Protein AF-A7RRV0-F1 (afdb_monomer_lite)

pLDDT: mean 82.89, std 15.8, range [36.47, 97.31]

Radius of gyration: 19.94 Å; chains: 1; bounding box: 47×32×61 Å

Sequence (182 aa):
MYFHQPMIPLLLSGNAVLHAIIAHVMIKSLKKCGHCLLFAQVFEVSRVLVGGSRLWCSLVLFVSVFNLAMSTLLVFEEDQRGLIRPPRLVSRFKSCIAFLNLVSTIFSAFLVSFGFWAWCRSYVVNSCSRTKGMDWYHFRPKYSDCGDGYFWMTVMLTCVLCACFCQCCLRILPKVWPNIAR

Organism: Nematostella vectensis (NCBI:txid45351)

Secondary structure (DSSP, 8-state):
---STTHHHHHHHHHHHHHHHHHHHHHHHHHHHSSEEEEEEEETTTTEEEEEPHHHHHHHHHHHHHHHHHHHHHHHHHHGGGTS--SSSHHHHHHHHHHHHHHHHHHHHHHHHHHHHHHHHT-SSS-GGGGGGS-GGGTSSTT---TTHHHHHHHHHHHHHHHHHHHHHHHHHHHH-GGG--

Foldseek 3Di:
DPPPLPLLLVLLVLLLVLLVLLLVLLVVLCVQAVAALQLWAQDPVQLAIRGDHPVLSVLLNVLSVLLNVLSVVLSVVSVCVVPDDDDPPVVVVNVVSLVSSLVSLVVSLVSLVNSLVNSQVNDDPDGPVQLLPDPNCSHDPNGHDCSCVSVSSVSSNVSSVSSNVSSVCSVVVCVVPVPVVD

Structure (mmCIF, N/CA/C/O backbone):
data_AF-A7RRV0-F1
#
_entry.id   AF-A7RRV0-F1
#
loop_
_atom_site.group_PDB
_atom_site.id
_atom_site.type_symbol
_atom_site.label_atom_id
_atom_site.label_alt_id
_atom_site.label_comp_id
_atom_site.label_asym_id
_atom_site.label_entity_id
_atom_site.label_seq_id
_atom_site.pdbx_PDB_ins_code
_atom_site.Cartn_x
_atom_site.Cartn_y
_atom_site.Cartn_z
_atom_site.occupancy
_atom_site.B_iso_or_equiv
_atom_site.auth_seq_id
_atom_site.auth_comp_id
_atom_site.auth_asym_id
_atom_site.auth_atom_id
_atom_site.pdbx_PDB_model_num
ATOM 1 N N . MET A 1 1 ? -3.168 -12.367 36.719 1.00 36.47 1 MET A N 1
ATOM 2 C CA . MET A 1 1 ? -2.290 -11.878 35.631 1.00 36.47 1 MET A CA 1
ATOM 3 C C . MET A 1 1 ? -3.154 -11.160 34.599 1.00 36.47 1 MET A C 1
ATOM 5 O O . MET A 1 1 ? -3.980 -11.797 33.966 1.00 36.47 1 MET A O 1
ATOM 9 N N . TYR A 1 2 ? -3.005 -9.837 34.494 1.00 37.38 2 TYR A N 1
ATOM 10 C CA . TYR A 1 2 ? -3.833 -8.898 33.715 1.00 37.38 2 TYR A CA 1
ATOM 11 C C . TYR A 1 2 ? -3.318 -8.705 32.269 1.00 37.38 2 TYR A C 1
ATOM 13 O O . TYR A 1 2 ? -3.047 -7.590 31.838 1.00 37.38 2 TYR A O 1
ATOM 21 N N . PHE A 1 3 ? -3.128 -9.781 31.500 1.00 42.59 3 PHE A N 1
ATOM 22 C CA . PHE A 1 3 ? -2.480 -9.683 30.176 1.00 42.59 3 PHE A CA 1
ATOM 23 C C . PHE A 1 3 ? -3.412 -9.317 29.002 1.00 42.59 3 PHE A C 1
ATOM 25 O O . PHE A 1 3 ? -2.926 -9.066 27.902 1.00 42.59 3 PHE A O 1
ATOM 32 N N . HIS A 1 4 ? -4.735 -9.247 29.200 1.00 48.34 4 HIS A N 1
ATOM 33 C CA . HIS A 1 4 ? -5.691 -9.121 28.086 1.00 48.34 4 HIS A CA 1
ATOM 34 C C . HIS A 1 4 ? -6.209 -7.704 27.790 1.00 48.34 4 HIS A C 1
ATOM 36 O O . HIS A 1 4 ? -6.658 -7.459 26.671 1.00 48.34 4 HIS A O 1
ATOM 42 N N . GLN A 1 5 ? -6.096 -6.753 28.723 1.00 52.59 5 GLN A N 1
ATOM 43 C CA . GLN A 1 5 ? -6.534 -5.366 28.502 1.00 52.59 5 GLN A CA 1
ATOM 44 C C . GLN A 1 5 ? -5.653 -4.516 27.550 1.00 52.59 5 GLN A C 1
ATOM 46 O O . GLN A 1 5 ? -6.225 -3.661 26.876 1.00 52.59 5 GLN A O 1
ATOM 51 N N . PRO A 1 6 ? -4.327 -4.731 27.370 1.00 65.31 6 PRO A N 1
ATOM 52 C CA . PRO A 1 6 ? -3.543 -3.886 26.458 1.00 65.31 6 PRO A CA 1
ATOM 53 C C . PRO A 1 6 ? -3.601 -4.318 24.980 1.00 65.31 6 PRO A C 1
ATOM 55 O O . PRO A 1 6 ? -3.166 -3.573 24.106 1.00 65.31 6 PRO A O 1
ATOM 58 N N . MET A 1 7 ? -4.122 -5.508 24.658 1.00 75.75 7 MET A N 1
ATOM 59 C CA . MET A 1 7 ? -3.949 -6.088 23.317 1.00 75.75 7 MET A CA 1
ATOM 60 C C . MET A 1 7 ? -4.849 -5.449 22.246 1.00 75.75 7 MET A C 1
ATOM 62 O O . MET A 1 7 ? -4.405 -5.235 21.122 1.00 75.75 7 MET A O 1
ATOM 66 N N . ILE A 1 8 ? -6.098 -5.109 22.577 1.00 80.94 8 ILE A N 1
ATOM 67 C CA . ILE A 1 8 ? -7.027 -4.441 21.647 1.00 80.94 8 ILE A CA 1
ATOM 68 C C . ILE A 1 8 ? -6.520 -3.045 21.237 1.00 80.94 8 ILE A C 1
ATOM 70 O O . ILE A 1 8 ? -6.388 -2.808 20.032 1.00 80.94 8 ILE A O 1
ATOM 74 N N . PRO A 1 9 ? -6.186 -2.130 22.172 1.00 82.69 9 PRO A N 1
ATOM 75 C CA . PRO A 1 9 ? -5.662 -0.817 21.800 1.00 82.69 9 PRO A CA 1
ATOM 76 C C . PRO A 1 9 ? -4.305 -0.914 21.090 1.00 82.69 9 PRO A C 1
ATOM 78 O O . PRO A 1 9 ? -4.046 -0.132 20.175 1.00 82.69 9 PRO A O 1
ATOM 81 N N . LEU A 1 10 ? -3.466 -1.904 21.420 1.00 87.31 10 LEU A N 1
ATOM 82 C CA . LEU A 1 10 ? -2.210 -2.159 20.706 1.00 87.31 10 LEU A CA 1
ATOM 83 C C . LEU A 1 10 ? -2.446 -2.570 19.243 1.00 87.31 10 LEU A C 1
ATOM 85 O O . LEU A 1 10 ? -1.797 -2.046 18.343 1.00 87.31 10 LEU A O 1
ATOM 89 N N . LEU A 1 11 ? -3.391 -3.475 18.979 1.00 88.50 11 LEU A N 1
ATOM 90 C CA . LEU A 1 11 ? -3.721 -3.895 17.613 1.00 88.50 11 LEU A CA 1
ATOM 91 C C . LEU A 1 11 ? -4.358 -2.762 16.796 1.00 88.50 11 LEU A C 1
ATOM 93 O O . LEU A 1 11 ? -4.049 -2.613 15.614 1.00 88.50 11 LEU A O 1
ATOM 97 N N . LEU A 1 12 ? -5.220 -1.946 17.410 1.00 88.31 12 LEU A N 1
ATOM 98 C CA . LEU A 1 12 ? -5.840 -0.793 16.748 1.00 88.31 12 LEU A CA 1
ATOM 99 C C . LEU A 1 12 ? -4.823 0.315 16.438 1.00 88.31 12 LEU A C 1
ATOM 101 O O . LEU A 1 12 ? -4.807 0.838 15.323 1.00 88.31 12 LEU A O 1
ATOM 105 N N . SER A 1 13 ? -3.949 0.644 17.391 1.00 89.69 13 SER A N 1
ATOM 106 C CA . SER A 1 13 ? -2.868 1.617 17.185 1.00 89.69 13 SER A CA 1
ATOM 107 C C . SER A 1 13 ? -1.833 1.111 16.179 1.00 89.69 13 SER A C 1
ATOM 109 O O . SER A 1 13 ? -1.444 1.856 15.281 1.00 89.69 13 SER A O 1
ATOM 111 N N . GLY A 1 14 ? -1.464 -0.171 16.238 1.00 91.94 14 GLY A N 1
ATOM 112 C CA . GLY A 1 14 ? -0.629 -0.819 15.228 1.00 91.94 14 GLY A CA 1
ATOM 113 C C . GLY A 1 14 ? -1.236 -0.714 13.828 1.00 91.94 14 GLY A C 1
ATOM 114 O O . GLY A 1 14 ? -0.557 -0.298 12.892 1.00 91.94 14 GLY A O 1
ATOM 115 N N . ASN A 1 15 ? -2.536 -0.989 13.684 1.00 92.81 15 ASN A N 1
ATOM 116 C CA . ASN A 1 15 ? -3.235 -0.845 12.407 1.00 92.81 15 ASN A CA 1
ATOM 117 C C . ASN A 1 15 ? -3.225 0.604 11.885 1.00 92.81 15 ASN A C 1
ATOM 119 O O . ASN A 1 15 ? -3.003 0.830 10.694 1.00 92.81 15 ASN A O 1
ATOM 123 N N . ALA A 1 16 ? -3.419 1.587 12.768 1.00 93.62 16 ALA A N 1
ATOM 124 C CA . ALA A 1 16 ? -3.319 3.003 12.422 1.00 93.62 16 ALA A CA 1
ATOM 125 C C . ALA A 1 16 ? -1.917 3.352 11.885 1.00 93.62 16 ALA A C 1
ATOM 127 O O . ALA A 1 16 ? -1.789 3.913 10.795 1.00 93.62 16 ALA A O 1
ATOM 128 N N . VAL A 1 17 ? -0.860 2.950 12.597 1.00 96.31 17 VAL A N 1
ATOM 129 C CA . VAL A 1 17 ? 0.533 3.192 12.185 1.00 96.31 17 VAL A CA 1
ATOM 130 C C . VAL A 1 17 ? 0.837 2.547 10.831 1.00 96.31 17 VAL A C 1
ATOM 132 O O . VAL A 1 17 ? 1.424 3.194 9.964 1.00 96.31 17 VAL A O 1
ATOM 135 N N . LEU A 1 18 ? 0.396 1.308 10.601 1.00 96.94 18 LEU A N 1
ATOM 136 C CA . LEU A 1 18 ? 0.598 0.616 9.324 1.00 96.94 18 LEU A CA 1
ATOM 137 C C . LEU A 1 18 ? -0.047 1.372 8.155 1.00 96.94 18 LEU A C 1
ATOM 139 O O . LEU A 1 18 ? 0.597 1.572 7.125 1.00 96.94 18 LEU A O 1
ATOM 143 N N . HIS A 1 19 ? -1.277 1.864 8.318 1.00 96.12 19 HIS A N 1
ATOM 144 C CA . HIS A 1 19 ? -1.936 2.668 7.286 1.00 96.12 19 HIS A CA 1
ATOM 145 C C . HIS A 1 19 ? -1.283 4.040 7.069 1.00 96.12 19 HIS A C 1
ATOM 147 O O . HIS A 1 19 ? -1.224 4.509 5.929 1.00 96.12 19 HIS A O 1
ATOM 153 N N . ALA A 1 20 ? -0.725 4.655 8.115 1.00 96.88 20 ALA A N 1
ATOM 154 C CA . ALA A 1 20 ? 0.065 5.877 7.980 1.00 96.88 20 ALA A CA 1
ATOM 155 C C . ALA A 1 20 ? 1.353 5.641 7.167 1.00 96.88 20 ALA A C 1
ATOM 157 O O . ALA A 1 20 ? 1.687 6.446 6.293 1.00 96.88 20 ALA A O 1
ATOM 158 N N . ILE A 1 21 ? 2.040 4.513 7.390 1.00 96.94 21 ILE A N 1
ATOM 159 C CA . ILE A 1 21 ? 3.221 4.118 6.606 1.00 96.94 21 ILE A CA 1
ATOM 160 C C . ILE A 1 21 ? 2.839 3.900 5.139 1.00 96.94 21 ILE A C 1
ATOM 162 O O . ILE A 1 21 ? 3.504 4.448 4.259 1.00 96.94 21 ILE A O 1
ATOM 166 N N . ILE A 1 22 ? 1.753 3.167 4.859 1.00 96.19 22 ILE A N 1
ATOM 167 C CA . ILE A 1 22 ? 1.268 2.948 3.483 1.00 96.19 22 ILE A CA 1
ATOM 168 C C . ILE A 1 22 ? 1.018 4.290 2.789 1.00 96.19 22 ILE A C 1
ATOM 170 O O . ILE A 1 22 ? 1.526 4.515 1.691 1.00 96.19 22 ILE A O 1
ATOM 174 N N . ALA A 1 23 ? 0.292 5.205 3.439 1.00 95.88 23 ALA A N 1
ATOM 175 C CA . ALA A 1 23 ? 0.013 6.531 2.896 1.00 95.88 23 ALA A CA 1
ATOM 176 C C . ALA A 1 23 ? 1.303 7.319 2.604 1.00 95.88 23 ALA A C 1
ATOM 178 O O . ALA A 1 23 ? 1.452 7.889 1.519 1.00 95.88 23 ALA A O 1
ATOM 179 N N . HIS A 1 24 ? 2.264 7.307 3.533 1.00 95.56 24 HIS A N 1
ATOM 180 C CA . HIS A 1 24 ? 3.550 7.981 3.364 1.00 95.56 24 HIS A CA 1
ATOM 181 C C . HIS A 1 24 ? 4.342 7.429 2.172 1.00 95.56 24 HIS A C 1
ATOM 183 O O . HIS A 1 24 ? 4.819 8.201 1.333 1.00 95.56 24 HIS A O 1
ATOM 189 N N . VAL A 1 25 ? 4.461 6.103 2.064 1.00 94.06 25 VAL A N 1
ATOM 190 C CA . VAL A 1 25 ? 5.178 5.459 0.956 1.00 94.06 25 VAL A CA 1
ATOM 191 C C . VAL A 1 25 ? 4.493 5.761 -0.375 1.00 94.06 25 VAL A C 1
ATOM 193 O O . VAL A 1 25 ? 5.186 6.090 -1.336 1.00 94.06 25 VAL A O 1
ATOM 196 N N . MET A 1 26 ? 3.159 5.769 -0.424 1.00 92.25 26 MET A N 1
ATOM 197 C CA . MET A 1 26 ? 2.407 6.066 -1.647 1.00 92.25 26 MET A CA 1
ATOM 198 C C . MET A 1 26 ? 2.632 7.504 -2.139 1.00 92.25 26 MET A C 1
ATOM 200 O O . MET A 1 26 ? 2.864 7.743 -3.329 1.00 92.25 26 MET A O 1
ATOM 204 N N . ILE A 1 27 ? 2.640 8.475 -1.219 1.00 93.12 27 ILE A N 1
ATOM 205 C CA . ILE A 1 27 ? 2.970 9.874 -1.529 1.00 93.12 27 ILE A CA 1
ATOM 206 C C . ILE A 1 27 ? 4.416 9.977 -2.024 1.00 93.12 27 ILE A C 1
ATOM 208 O O . ILE A 1 27 ? 4.681 10.649 -3.024 1.00 93.12 27 ILE A O 1
ATOM 212 N N . LYS A 1 28 ? 5.356 9.299 -1.356 1.00 91.25 28 LYS A N 1
ATOM 213 C CA . LYS A 1 28 ? 6.773 9.296 -1.740 1.00 91.25 28 LYS A CA 1
ATOM 214 C C . LYS A 1 28 ? 6.977 8.693 -3.129 1.00 91.25 28 LYS A C 1
ATOM 216 O O . LYS A 1 28 ? 7.690 9.292 -3.935 1.00 91.25 28 LYS A O 1
ATOM 221 N N . SER A 1 29 ? 6.314 7.577 -3.437 1.00 88.88 29 SER A N 1
ATOM 222 C CA . SER A 1 29 ? 6.384 6.954 -4.759 1.00 88.88 29 SER A CA 1
ATOM 223 C C . SER A 1 29 ? 5.806 7.860 -5.838 1.00 88.88 29 SER A C 1
ATOM 225 O O . SER A 1 29 ? 6.441 8.039 -6.870 1.00 88.88 29 SER A O 1
ATOM 227 N N . LEU A 1 30 ? 4.662 8.509 -5.588 1.00 89.44 30 LEU A N 1
ATOM 228 C CA . LEU A 1 30 ? 4.061 9.440 -6.549 1.00 89.44 30 LEU A CA 1
ATOM 229 C C . LEU A 1 30 ? 4.961 10.651 -6.816 1.00 89.44 30 LEU A C 1
ATOM 231 O O . LEU A 1 30 ? 5.085 11.069 -7.966 1.00 89.44 30 LEU A O 1
ATOM 235 N N . LYS A 1 31 ? 5.612 11.195 -5.779 1.00 88.88 31 LYS A N 1
ATOM 236 C CA . LYS A 1 31 ? 6.534 12.332 -5.913 1.00 88.88 31 LYS A CA 1
ATOM 237 C C . LYS A 1 31 ? 7.805 11.969 -6.680 1.00 88.88 31 LYS A C 1
ATOM 239 O O . LYS A 1 31 ? 8.197 12.722 -7.561 1.00 88.88 31 LYS A O 1
ATOM 244 N N . LYS A 1 32 ? 8.442 10.836 -6.360 1.00 87.31 32 LYS A N 1
ATOM 245 C CA . LYS A 1 32 ? 9.707 10.429 -6.996 1.00 87.31 32 LYS A CA 1
ATOM 246 C C . LYS A 1 32 ? 9.519 9.866 -8.405 1.00 87.31 32 LYS A C 1
ATOM 248 O O . LYS A 1 32 ? 10.269 10.221 -9.307 1.00 87.31 32 LYS A O 1
ATOM 253 N N . CYS A 1 33 ? 8.507 9.023 -8.603 1.00 84.00 33 CYS A N 1
ATOM 254 C CA . CYS A 1 33 ? 8.250 8.390 -9.893 1.00 84.00 33 CYS A CA 1
ATOM 255 C C . CYS A 1 33 ? 7.367 9.216 -10.829 1.00 84.00 33 CYS A C 1
ATOM 257 O O . CYS A 1 33 ? 7.243 8.852 -11.992 1.00 84.00 33 CYS A O 1
ATOM 259 N N . GLY A 1 34 ? 6.684 10.260 -10.344 1.00 84.75 34 GLY A N 1
ATOM 260 C CA . GLY A 1 34 ? 5.726 11.068 -11.120 1.00 84.75 34 GLY A CA 1
ATOM 261 C C . GLY A 1 34 ? 4.415 10.351 -11.489 1.00 84.75 34 GLY A C 1
ATOM 262 O O . GLY A 1 34 ? 3.459 10.976 -11.972 1.00 84.75 34 GLY A O 1
ATOM 263 N N . HIS A 1 35 ? 4.346 9.042 -11.241 1.00 87.00 35 HIS A N 1
ATOM 264 C CA . HIS A 1 35 ? 3.259 8.146 -11.616 1.00 87.00 35 HIS A CA 1
ATOM 265 C C . HIS A 1 35 ? 3.061 7.057 -10.559 1.00 87.00 35 HIS A C 1
ATOM 267 O O . HIS A 1 35 ? 3.915 6.841 -9.699 1.00 87.00 35 HIS A O 1
ATOM 273 N N . CYS A 1 36 ? 1.929 6.357 -10.637 1.00 91.12 36 CYS A N 1
ATOM 274 C CA . CYS A 1 36 ? 1.636 5.255 -9.734 1.00 91.12 36 CYS A CA 1
ATOM 275 C C . CYS A 1 36 ? 2.447 4.007 -10.116 1.00 91.12 36 CYS A C 1
ATOM 277 O O . CYS A 1 36 ? 2.547 3.668 -11.298 1.00 91.12 36 CYS A O 1
ATOM 279 N N . LEU A 1 37 ? 3.025 3.338 -9.114 1.00 90.75 37 LEU A N 1
ATOM 280 C CA . LEU A 1 37 ? 3.727 2.062 -9.295 1.00 90.75 37 LEU A CA 1
ATOM 281 C C . LEU A 1 37 ? 2.773 0.862 -9.293 1.00 90.75 37 LEU A C 1
ATOM 283 O O . LEU A 1 37 ? 3.060 -0.143 -9.938 1.00 90.75 37 LEU A O 1
ATOM 287 N N . LEU A 1 38 ? 1.617 0.968 -8.627 1.00 93.12 38 LEU A N 1
ATOM 288 C CA . LEU A 1 38 ? 0.577 -0.058 -8.711 1.00 93.12 38 LEU A CA 1
ATOM 289 C C . LEU A 1 38 ? 0.113 -0.188 -10.160 1.00 93.12 38 LEU A C 1
ATOM 291 O O . LEU A 1 38 ? -0.254 0.812 -10.776 1.00 93.12 38 LEU A O 1
ATOM 295 N N . PHE A 1 39 ? 0.123 -1.418 -10.680 1.00 93.81 39 PHE A N 1
ATOM 296 C CA . PHE A 1 39 ? -0.219 -1.723 -12.074 1.00 93.81 39 PHE A CA 1
ATOM 297 C C . PHE A 1 39 ? 0.688 -1.057 -13.116 1.00 93.81 39 PHE A C 1
ATOM 299 O O . PHE A 1 39 ? 0.314 -0.971 -14.285 1.00 93.81 39 PHE A O 1
ATOM 306 N N . ALA A 1 40 ? 1.870 -0.575 -12.722 1.00 91.56 40 ALA A N 1
ATOM 307 C CA . ALA A 1 40 ? 2.864 -0.140 -13.689 1.00 91.56 40 ALA A CA 1
ATOM 308 C C . ALA A 1 40 ? 3.424 -1.344 -14.458 1.00 91.56 40 ALA A C 1
ATOM 310 O O . ALA A 1 40 ? 3.497 -2.453 -13.931 1.00 91.56 40 ALA A O 1
ATOM 311 N N . GLN A 1 41 ? 3.855 -1.109 -15.691 1.00 91.12 41 GLN A N 1
ATOM 312 C CA . GLN A 1 41 ? 4.497 -2.099 -16.545 1.00 91.12 41 GLN A CA 1
ATOM 313 C C . GLN A 1 41 ? 5.880 -1.604 -16.953 1.00 91.12 41 GLN A C 1
ATOM 315 O O . GLN A 1 41 ? 6.032 -0.469 -17.415 1.00 91.12 41 GLN A O 1
ATOM 320 N N . VAL A 1 42 ? 6.885 -2.456 -16.768 1.00 88.88 42 VAL A N 1
ATOM 321 C CA . VAL A 1 42 ? 8.273 -2.192 -17.145 1.00 88.88 42 VAL A CA 1
ATOM 322 C C . VAL A 1 42 ? 8.588 -2.984 -18.406 1.00 88.88 42 VAL A C 1
ATOM 324 O O . VAL A 1 42 ? 8.701 -4.201 -18.370 1.00 88.88 42 VAL A O 1
ATOM 327 N N . PHE A 1 43 ? 8.757 -2.300 -19.528 1.00 87.56 43 PHE A N 1
ATOM 328 C CA . PHE A 1 43 ? 9.215 -2.915 -20.767 1.00 87.56 43 PHE A CA 1
ATOM 329 C C . PHE A 1 43 ? 10.735 -2.782 -20.845 1.00 87.56 43 PHE A C 1
ATOM 331 O O . PHE A 1 43 ? 11.265 -1.749 -21.254 1.00 87.56 43 PHE A O 1
ATOM 338 N N . GLU A 1 44 ? 11.445 -3.819 -20.403 1.00 82.56 44 GLU A N 1
ATOM 339 C CA . GLU A 1 44 ? 12.906 -3.786 -20.250 1.00 82.56 44 GLU A CA 1
ATOM 340 C C . GLU A 1 44 ? 13.654 -3.645 -21.576 1.00 82.56 44 GLU A C 1
ATOM 342 O O . GLU A 1 44 ? 14.618 -2.886 -21.654 1.00 82.56 44 GLU A O 1
ATOM 347 N N . VAL A 1 45 ? 13.176 -4.308 -22.631 1.00 84.38 45 VAL A N 1
ATOM 348 C CA . VAL A 1 45 ? 13.807 -4.269 -23.961 1.00 84.38 45 VAL A CA 1
ATOM 349 C C . VAL A 1 45 ? 13.696 -2.880 -24.586 1.00 84.38 45 VAL A C 1
ATOM 351 O O . VAL A 1 45 ? 14.683 -2.339 -25.076 1.00 84.38 45 VAL A O 1
ATOM 354 N N . SER A 1 46 ? 12.509 -2.274 -24.534 1.00 83.25 46 SER A N 1
ATOM 355 C CA . SER A 1 46 ? 12.280 -0.931 -25.071 1.00 83.25 46 SER A CA 1
ATOM 356 C C . SER A 1 46 ? 12.703 0.180 -24.109 1.00 83.25 46 SER A C 1
ATOM 358 O O . SER A 1 46 ? 12.628 1.346 -24.481 1.00 83.25 46 SER A O 1
ATOM 360 N N . ARG A 1 47 ? 13.129 -0.166 -22.883 1.00 83.56 47 ARG A N 1
ATOM 361 C CA . ARG A 1 47 ? 13.438 0.766 -21.789 1.00 83.56 47 ARG A CA 1
ATOM 362 C C . ARG A 1 47 ? 12.304 1.762 -21.557 1.00 83.56 47 ARG A C 1
ATOM 364 O O . ARG A 1 47 ? 12.511 2.964 -21.545 1.00 83.56 47 ARG A O 1
ATOM 371 N N . VAL A 1 48 ? 11.078 1.271 -21.398 1.00 85.62 48 VAL A N 1
ATOM 372 C CA . VAL A 1 48 ? 9.911 2.131 -21.139 1.00 85.62 48 VAL A CA 1
ATOM 373 C C . VAL A 1 48 ? 9.201 1.669 -19.880 1.00 85.62 48 VAL A C 1
ATOM 375 O O . VAL A 1 48 ? 8.846 0.502 -19.748 1.00 85.62 48 VAL A O 1
ATOM 378 N N . LEU A 1 49 ? 8.951 2.595 -18.959 1.00 87.06 49 LEU A N 1
ATOM 379 C CA . LEU A 1 49 ? 8.098 2.378 -17.799 1.00 87.06 49 LEU A CA 1
ATOM 380 C C . LEU A 1 49 ? 6.740 3.051 -18.033 1.00 87.06 49 LEU A C 1
ATOM 382 O O . LEU A 1 49 ? 6.588 4.268 -17.896 1.00 87.06 49 LEU A O 1
ATOM 386 N N . VAL A 1 50 ? 5.725 2.242 -18.322 1.00 89.19 50 VAL A N 1
ATOM 387 C CA . VAL A 1 50 ? 4.335 2.697 -18.397 1.00 89.19 50 VAL A CA 1
ATOM 388 C C . VAL A 1 50 ? 3.756 2.640 -16.990 1.00 89.19 50 VAL A C 1
ATOM 390 O O . VAL A 1 50 ? 3.495 1.575 -16.442 1.00 89.19 50 VAL A O 1
ATOM 393 N N . GLY A 1 51 ? 3.614 3.796 -16.345 1.00 86.44 51 GLY A N 1
ATOM 394 C CA . GLY A 1 51 ? 3.068 3.850 -14.986 1.00 86.44 51 GLY A CA 1
ATOM 395 C C . GLY A 1 51 ? 1.591 3.531 -14.946 1.00 86.44 51 GLY A C 1
ATOM 396 O O . GLY A 1 51 ? 0.857 3.854 -15.877 1.00 86.44 51 GLY A O 1
ATOM 397 N N . GLY A 1 52 ? 1.160 2.983 -13.816 1.00 89.00 52 GLY A N 1
ATOM 398 C CA . GLY A 1 52 ? -0.253 2.818 -13.547 1.00 89.00 52 GLY A CA 1
ATOM 399 C C . GLY A 1 52 ? -0.964 4.163 -13.422 1.00 89.00 52 GLY A C 1
ATOM 400 O O . GLY A 1 52 ? -0.357 5.215 -13.172 1.00 89.00 52 GLY A O 1
ATOM 401 N N . SER A 1 53 ? -2.287 4.114 -13.565 1.00 92.56 53 SER A N 1
ATOM 402 C CA . SER A 1 53 ? -3.141 5.281 -13.363 1.00 92.56 53 SER A CA 1
ATOM 403 C C . SER A 1 53 ? -2.946 5.868 -11.964 1.00 92.56 53 SER A C 1
ATOM 405 O O . SER A 1 53 ? -2.912 5.144 -10.966 1.00 92.56 53 SER A O 1
ATOM 407 N N . ARG A 1 54 ? -2.883 7.203 -11.877 1.00 91.25 54 ARG A N 1
ATOM 408 C CA . ARG A 1 54 ? -2.865 7.923 -10.592 1.00 91.25 54 ARG A CA 1
ATOM 409 C C . ARG A 1 54 ? -4.085 7.581 -9.735 1.00 91.25 54 ARG A C 1
ATOM 411 O O . ARG A 1 54 ? -3.958 7.563 -8.516 1.00 91.25 54 ARG A O 1
ATOM 418 N N . LEU A 1 55 ? -5.207 7.223 -10.368 1.00 93.25 55 LEU A N 1
ATOM 419 C CA . LEU A 1 55 ? -6.435 6.802 -9.697 1.00 93.25 55 LEU A CA 1
ATOM 420 C C . LEU A 1 55 ? -6.194 5.628 -8.736 1.00 93.25 55 LEU A C 1
ATOM 422 O O . LEU A 1 55 ? -6.703 5.654 -7.622 1.00 93.25 55 LEU A O 1
ATOM 426 N N . TRP A 1 56 ? -5.380 4.637 -9.121 1.00 93.50 56 TRP A N 1
ATOM 427 C CA . TRP A 1 56 ? -5.108 3.467 -8.279 1.00 93.50 56 TRP A CA 1
ATOM 428 C C . TRP A 1 56 ? -4.381 3.845 -6.989 1.00 93.50 56 TRP A C 1
ATOM 430 O O . TRP A 1 56 ? -4.796 3.449 -5.902 1.00 93.50 56 TRP A O 1
ATOM 440 N N . CYS A 1 57 ? -3.336 4.669 -7.091 1.00 92.75 57 CYS A N 1
ATOM 441 C CA . CYS A 1 57 ? -2.619 5.163 -5.918 1.00 92.75 57 CYS A CA 1
ATOM 442 C C . CYS A 1 57 ? -3.487 6.105 -5.073 1.00 92.75 57 CYS A C 1
ATOM 444 O O . CYS A 1 57 ? -3.435 6.027 -3.849 1.00 92.75 57 CYS A O 1
ATOM 446 N N . SER A 1 58 ? -4.301 6.967 -5.694 1.00 93.38 58 SER A N 1
ATOM 447 C CA . SER A 1 58 ? -5.242 7.839 -4.979 1.00 93.38 58 SER A CA 1
ATOM 448 C C . SER A 1 58 ? -6.301 7.043 -4.218 1.00 93.38 58 SER A C 1
ATOM 450 O O . SER A 1 58 ? -6.610 7.388 -3.081 1.00 93.38 58 SER A O 1
ATOM 452 N N . LEU A 1 59 ? -6.813 5.957 -4.802 1.00 95.12 59 LEU A N 1
ATOM 453 C CA . LEU A 1 59 ? -7.775 5.066 -4.161 1.00 95.12 59 LEU A CA 1
ATOM 454 C C . LEU A 1 59 ? -7.163 4.380 -2.934 1.00 95.12 59 LEU A C 1
ATOM 456 O O . LEU A 1 59 ? -7.740 4.442 -1.851 1.00 95.12 59 LEU A O 1
ATOM 460 N N . VAL A 1 60 ? -5.973 3.785 -3.068 1.00 95.25 60 VAL A N 1
ATOM 461 C CA . VAL A 1 60 ? -5.282 3.138 -1.936 1.00 95.25 60 VAL A CA 1
ATOM 462 C C . VAL A 1 60 ? -4.891 4.154 -0.858 1.00 95.25 60 VAL A C 1
ATOM 464 O O . VAL A 1 60 ? -5.002 3.858 0.334 1.00 95.25 60 VAL A O 1
ATOM 467 N N . LEU A 1 61 ? -4.482 5.364 -1.252 1.00 95.56 61 LEU A N 1
ATOM 468 C CA . LEU A 1 61 ? -4.200 6.458 -0.324 1.00 95.56 61 LEU A CA 1
ATOM 469 C C . LEU A 1 61 ? -5.457 6.858 0.457 1.00 95.56 61 LEU A C 1
ATOM 471 O O . LEU A 1 61 ? -5.409 6.917 1.683 1.00 95.56 61 LEU A O 1
ATOM 475 N N . PHE A 1 62 ? -6.579 7.078 -0.231 1.00 96.25 62 PHE A N 1
ATOM 476 C CA . PHE A 1 62 ? -7.853 7.432 0.395 1.00 96.25 62 PHE A CA 1
ATOM 477 C C . PHE A 1 62 ? -8.317 6.353 1.375 1.00 96.25 62 PHE A C 1
ATOM 479 O O . PHE A 1 62 ? -8.617 6.659 2.527 1.00 96.25 62 PHE A O 1
ATOM 486 N N . VAL A 1 63 ? -8.298 5.084 0.956 1.00 95.88 63 VAL A N 1
ATOM 487 C CA . VAL A 1 63 ? -8.659 3.949 1.817 1.00 95.88 63 VAL A CA 1
ATOM 488 C C . VAL A 1 63 ? -7.740 3.861 3.038 1.00 95.88 63 VAL A C 1
ATOM 490 O O . VAL A 1 63 ? -8.210 3.623 4.147 1.00 95.88 63 VAL A O 1
ATOM 493 N N . SER A 1 64 ? -6.439 4.107 2.872 1.00 95.81 64 SER A N 1
ATOM 494 C CA . SER A 1 64 ? -5.491 4.079 3.992 1.00 95.81 64 SER A CA 1
ATOM 495 C C . SER A 1 64 ? -5.725 5.222 4.979 1.00 95.81 64 SER A C 1
ATOM 497 O O . SER A 1 64 ? -5.710 4.991 6.184 1.00 95.81 64 SER A O 1
ATOM 499 N N . VAL A 1 65 ? -6.003 6.438 4.500 1.00 96.44 65 VAL A N 1
ATOM 500 C CA . VAL A 1 65 ? -6.354 7.582 5.364 1.00 96.44 65 VAL A CA 1
ATOM 501 C C . VAL A 1 65 ? -7.684 7.341 6.082 1.00 96.44 65 VAL A C 1
ATOM 503 O O . VAL A 1 65 ? -7.800 7.625 7.273 1.00 96.44 65 VAL A O 1
ATOM 506 N N . PHE A 1 66 ? -8.668 6.764 5.394 1.00 95.75 66 PHE A N 1
ATOM 507 C CA . PHE A 1 66 ? -9.937 6.367 5.998 1.00 95.75 66 PHE A CA 1
ATOM 508 C C . PHE A 1 66 ? -9.732 5.336 7.120 1.00 95.75 66 PHE A C 1
ATOM 510 O O . PHE A 1 66 ? -10.240 5.520 8.225 1.00 95.75 66 PHE A O 1
ATOM 517 N N . ASN A 1 67 ? -8.928 4.296 6.888 1.00 94.88 67 ASN A N 1
ATOM 518 C CA . ASN A 1 67 ? -8.642 3.265 7.892 1.00 94.88 67 ASN A CA 1
ATOM 519 C C . ASN A 1 67 ? -7.820 3.785 9.066 1.00 94.88 67 ASN A C 1
ATOM 521 O O . ASN A 1 67 ? -8.036 3.359 10.202 1.00 94.88 67 ASN A O 1
ATOM 525 N N . LEU A 1 68 ? -6.901 4.716 8.807 1.00 95.38 68 LEU A N 1
ATOM 526 C CA . LEU A 1 68 ? -6.192 5.456 9.842 1.00 95.38 68 LEU A CA 1
ATOM 527 C C . LEU A 1 68 ? -7.196 6.184 10.744 1.00 95.38 68 LEU A C 1
ATOM 529 O O . LEU A 1 68 ? -7.222 5.919 11.942 1.00 95.38 68 LEU A O 1
ATOM 533 N N . ALA A 1 69 ? -8.076 7.009 10.168 1.00 94.25 69 ALA A N 1
ATOM 534 C CA . ALA A 1 69 ? -9.085 7.751 10.922 1.00 94.25 69 ALA A CA 1
ATOM 535 C C . ALA A 1 69 ? -10.004 6.820 11.730 1.00 94.25 69 ALA A C 1
ATOM 537 O O . ALA A 1 69 ? -10.189 7.027 12.927 1.00 94.25 69 ALA A O 1
ATOM 538 N N . MET A 1 70 ? -10.518 5.752 11.114 1.00 92.81 70 MET A N 1
ATOM 539 C CA . MET A 1 70 ? -11.385 4.782 11.792 1.00 92.81 70 MET A CA 1
ATOM 540 C C . MET A 1 70 ? -10.672 4.046 12.929 1.00 92.81 70 MET A C 1
ATOM 542 O O . MET A 1 70 ? -11.247 3.864 13.999 1.00 92.81 70 MET A O 1
ATOM 546 N N . SER A 1 71 ? -9.414 3.645 12.731 1.00 90.75 71 SER A N 1
ATOM 547 C CA . SER A 1 71 ? -8.632 2.968 13.773 1.00 90.75 71 SER A CA 1
ATOM 548 C C . SER A 1 71 ? -8.335 3.913 14.937 1.00 90.75 71 SER A C 1
ATOM 550 O O . SER A 1 71 ? -8.502 3.525 16.088 1.00 90.75 71 SER A O 1
ATOM 552 N N . THR A 1 72 ? -7.973 5.165 14.654 1.00 90.06 72 THR A N 1
ATOM 553 C CA . THR A 1 72 ? -7.738 6.196 15.672 1.00 90.06 72 THR A CA 1
ATOM 554 C C . THR A 1 72 ? -9.004 6.518 16.469 1.00 90.06 72 THR A C 1
ATOM 556 O O . THR A 1 72 ? -8.941 6.582 17.694 1.00 90.06 72 THR A O 1
ATOM 559 N N . LEU A 1 73 ? -10.160 6.650 15.808 1.00 89.44 73 LEU A N 1
ATOM 560 C CA . LEU A 1 73 ? -11.448 6.840 16.485 1.00 89.44 73 LEU A CA 1
ATOM 561 C C . LEU A 1 73 ? -11.759 5.675 17.433 1.00 89.44 73 LEU A C 1
ATOM 563 O O . LEU A 1 73 ? -12.104 5.906 18.589 1.00 89.44 73 LEU A O 1
ATOM 567 N N . LEU A 1 74 ? -11.567 4.431 16.982 1.00 86.25 74 LEU A N 1
ATOM 568 C CA . LEU A 1 74 ? -11.776 3.250 17.823 1.00 86.25 74 LEU A CA 1
ATOM 569 C C . LEU A 1 74 ? -10.826 3.205 19.032 1.00 86.25 74 LEU A C 1
ATOM 571 O O . LEU A 1 74 ? -11.250 2.757 20.094 1.00 86.25 74 LEU A O 1
ATOM 575 N N . VAL A 1 75 ? -9.577 3.673 18.899 1.00 86.31 75 VAL A N 1
ATOM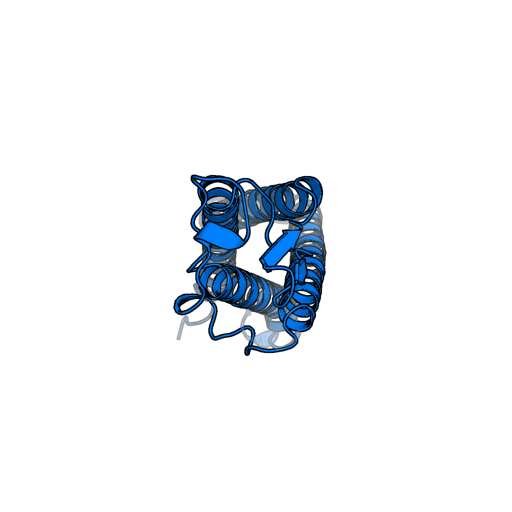 576 C CA . VAL A 1 75 ? -8.639 3.792 20.033 1.00 86.31 75 VAL A CA 1
ATOM 577 C C . VAL A 1 75 ? -9.148 4.812 21.050 1.00 86.31 75 VAL A C 1
ATOM 579 O O . VAL A 1 75 ? -9.262 4.478 22.228 1.00 86.31 75 VAL A O 1
ATOM 582 N N . PHE A 1 76 ? -9.502 6.024 20.609 1.00 83.25 76 PHE A N 1
ATOM 583 C CA . PHE A 1 76 ? -10.002 7.076 21.503 1.00 83.25 76 PHE A CA 1
ATOM 584 C C . PHE A 1 76 ? -11.271 6.652 22.248 1.00 83.25 76 PHE A C 1
ATOM 586 O O . PHE A 1 76 ? -11.410 6.899 23.445 1.00 83.25 76 PHE A O 1
ATOM 593 N N . GLU A 1 77 ? -12.198 5.981 21.564 1.00 78.69 77 GLU A N 1
ATOM 594 C CA . GLU A 1 77 ? -13.431 5.506 22.189 1.00 78.69 77 GLU A CA 1
ATOM 595 C C . GLU A 1 77 ? -13.231 4.319 23.146 1.00 78.69 77 GLU A C 1
ATOM 597 O O . GLU A 1 77 ? -14.144 4.016 23.923 1.00 78.69 77 GLU A O 1
ATOM 602 N N . GLU A 1 78 ? -12.120 3.589 23.051 1.00 73.38 78 GLU A N 1
ATOM 603 C CA . GLU A 1 78 ? -11.785 2.512 23.988 1.00 73.38 78 GLU A CA 1
ATOM 604 C C . GLU A 1 78 ? -11.068 3.063 25.225 1.00 73.38 78 GLU A C 1
ATOM 606 O O . GLU A 1 78 ? -11.382 2.647 26.338 1.00 73.38 78 GLU A O 1
ATOM 611 N N . ASP A 1 79 ? -10.217 4.076 25.053 1.00 69.19 79 ASP A N 1
ATOM 612 C CA . ASP A 1 79 ? -9.568 4.808 26.149 1.00 69.19 79 ASP A CA 1
ATOM 613 C C . ASP A 1 79 ? -10.604 5.503 27.061 1.00 69.19 79 ASP A C 1
ATOM 615 O O . ASP A 1 79 ? -10.582 5.382 28.286 1.00 69.19 79 ASP A O 1
ATOM 619 N N . GLN A 1 80 ? -11.631 6.118 26.462 1.00 65.12 80 GLN A N 1
ATOM 620 C CA . GLN A 1 80 ? -12.725 6.785 27.186 1.00 65.12 80 GLN A CA 1
ATOM 621 C C . GLN A 1 80 ? -13.613 5.830 28.013 1.00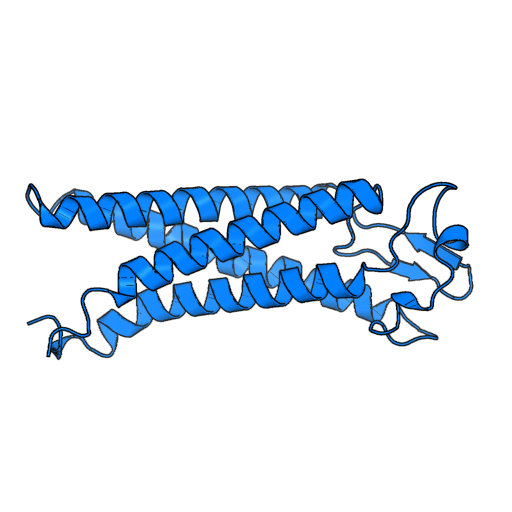 65.12 80 GLN A C 1
ATOM 623 O O . GLN A 1 80 ? -14.236 6.253 28.992 1.00 65.12 80 GLN A O 1
ATOM 628 N N . ARG A 1 81 ? -13.687 4.536 27.657 1.00 59.34 81 ARG A N 1
ATOM 629 C CA . ARG A 1 81 ? -14.498 3.538 28.389 1.00 59.34 81 ARG A CA 1
ATOM 630 C C . ARG A 1 81 ? -13.941 3.200 29.769 1.00 59.34 81 ARG A C 1
ATOM 632 O O . ARG A 1 81 ? -14.695 2.687 30.592 1.00 59.34 81 ARG A O 1
ATOM 639 N N . GLY A 1 82 ? -12.675 3.517 30.035 1.00 52.44 82 GLY A N 1
ATOM 640 C CA . GLY A 1 82 ? -12.106 3.431 31.377 1.00 52.44 82 GLY A CA 1
ATOM 641 C C . GLY A 1 82 ? -12.697 4.447 32.361 1.00 52.44 82 GLY A C 1
ATOM 642 O O . GLY A 1 82 ? -12.560 4.251 33.564 1.00 52.44 82 GLY A O 1
ATOM 643 N N . LEU A 1 83 ? -13.365 5.507 31.878 1.00 50.38 83 LEU A N 1
ATOM 644 C CA . LEU A 1 83 ? -13.773 6.635 32.717 1.00 50.38 83 LEU A CA 1
ATOM 645 C C . LEU A 1 83 ? -15.296 6.790 32.913 1.00 50.38 83 LEU A C 1
ATOM 647 O O . LEU A 1 83 ? -15.709 6.982 34.054 1.00 50.38 83 LEU A O 1
ATOM 651 N N . ILE A 1 84 ? -16.163 6.782 31.882 1.00 51.62 84 ILE A N 1
ATOM 652 C CA . ILE A 1 84 ? -17.573 7.227 32.053 1.00 51.62 84 ILE A CA 1
ATOM 653 C C . ILE A 1 84 ? -18.561 6.564 31.036 1.00 51.62 84 ILE A C 1
ATOM 655 O O . ILE A 1 84 ? -18.411 6.746 29.832 1.00 51.62 84 ILE A O 1
ATOM 659 N N . ARG A 1 85 ? -19.661 5.936 31.531 1.00 47.44 85 ARG A N 1
ATOM 660 C CA . ARG A 1 85 ? -21.027 5.750 30.912 1.00 47.44 85 ARG A CA 1
ATOM 661 C C . ARG A 1 85 ? -21.437 4.491 30.063 1.00 47.44 85 ARG A C 1
ATOM 663 O O . ARG A 1 85 ? -20.589 3.705 29.655 1.00 47.44 85 ARG A O 1
ATOM 670 N N . PRO A 1 86 ? -22.776 4.240 29.877 1.00 45.00 86 PRO A N 1
ATOM 671 C CA . PRO A 1 86 ? -23.405 2.907 29.763 1.00 45.00 86 PRO A CA 1
ATOM 672 C C . PRO A 1 86 ? -23.505 2.316 28.330 1.00 45.00 86 PRO A C 1
ATOM 674 O O . PRO A 1 86 ? -23.358 3.027 27.337 1.00 45.00 86 PRO A O 1
ATOM 677 N N . PRO A 1 87 ? -23.818 1.005 28.183 1.00 51.00 87 PRO A N 1
ATOM 678 C CA . PRO A 1 87 ? -23.256 0.178 27.105 1.00 51.00 87 PRO A CA 1
ATOM 679 C C . PRO A 1 87 ? -24.097 -0.028 25.823 1.00 51.00 87 PRO A C 1
ATOM 681 O O . PRO A 1 87 ? -23.644 -0.737 24.925 1.00 51.00 87 PRO A O 1
ATOM 684 N N . ARG A 1 88 ? -25.317 0.514 25.685 1.00 47.94 88 ARG A N 1
ATOM 685 C CA . ARG A 1 88 ? -26.296 -0.089 24.743 1.00 47.94 88 ARG A CA 1
ATOM 686 C C . ARG A 1 88 ? -26.398 0.526 23.335 1.00 47.94 88 ARG A C 1
ATOM 688 O O . ARG A 1 88 ? -26.557 -0.237 22.386 1.00 47.94 88 ARG A O 1
ATOM 695 N N . LEU A 1 89 ? -26.261 1.846 23.150 1.00 43.16 89 LEU A N 1
ATOM 696 C CA . LEU A 1 89 ? -26.405 2.478 21.816 1.00 43.16 89 LEU A CA 1
ATOM 697 C C . LEU A 1 89 ? -25.078 2.562 21.029 1.00 43.16 89 LEU A C 1
ATOM 699 O O . LEU A 1 89 ? -25.051 2.380 19.815 1.00 43.16 89 LEU A O 1
ATOM 703 N N . VAL A 1 90 ? -23.962 2.740 21.744 1.00 56.66 90 VAL A N 1
ATOM 704 C CA . VAL A 1 90 ? -22.591 2.875 21.205 1.00 56.66 90 VAL A CA 1
ATOM 705 C C . VAL A 1 90 ? -22.101 1.590 20.504 1.00 56.66 90 VAL A C 1
ATOM 707 O O . VAL A 1 90 ? -21.230 1.623 19.640 1.00 56.66 90 VAL A O 1
ATOM 710 N N . SER A 1 91 ? -22.691 0.436 20.829 1.00 66.12 91 SER A N 1
ATOM 711 C CA . SER A 1 91 ? -22.253 -0.880 20.343 1.00 66.12 91 SER A CA 1
ATOM 712 C C . SER A 1 91 ? -22.446 -1.087 18.830 1.00 66.12 91 SER A C 1
ATOM 714 O O . SER A 1 91 ? -21.543 -1.584 18.152 1.00 66.12 91 SER A O 1
ATOM 716 N N . ARG A 1 92 ? -23.590 -0.672 18.262 1.00 74.38 92 ARG A N 1
ATOM 717 C CA . ARG A 1 92 ? -23.883 -0.901 16.832 1.00 74.38 92 ARG A CA 1
ATOM 718 C C . ARG A 1 92 ? -23.026 -0.028 15.919 1.00 74.38 92 ARG A C 1
ATOM 720 O O . ARG A 1 92 ? -22.512 -0.526 14.921 1.00 74.38 92 ARG A O 1
ATOM 727 N N . PHE A 1 93 ? -22.836 1.239 16.286 1.00 79.12 93 PHE A N 1
ATOM 728 C CA . PHE A 1 93 ? -21.996 2.173 15.537 1.00 79.12 93 PHE A CA 1
ATOM 729 C C . PHE A 1 93 ? -20.526 1.729 15.529 1.00 79.12 93 PHE A C 1
ATOM 731 O O . PHE A 1 93 ? -19.942 1.596 14.456 1.00 79.12 93 PHE A O 1
ATOM 738 N N . LYS A 1 94 ? -19.974 1.349 16.692 1.00 78.50 94 LYS A N 1
ATOM 739 C CA . LYS A 1 94 ? -18.628 0.758 16.799 1.00 78.50 94 LYS A CA 1
ATOM 740 C C . LYS A 1 94 ? -18.471 -0.501 15.950 1.00 78.50 94 LYS A C 1
ATOM 742 O O . LYS A 1 94 ? -17.481 -0.654 15.239 1.00 78.50 94 LYS A O 1
ATOM 747 N N . SER A 1 95 ? -19.456 -1.402 15.992 1.00 82.12 95 SER A N 1
ATOM 748 C CA . SER A 1 95 ? -19.424 -2.629 15.187 1.00 82.12 95 SER A CA 1
ATOM 749 C C . SER A 1 95 ? -19.444 -2.336 13.684 1.00 82.12 95 SER A C 1
ATOM 751 O O . SER A 1 95 ? -18.727 -3.006 12.935 1.00 82.12 95 SER A O 1
ATOM 753 N N . CYS A 1 96 ? -20.208 -1.321 13.260 1.00 86.50 96 CYS A N 1
ATOM 754 C CA . CYS A 1 96 ? -20.254 -0.835 11.882 1.00 86.50 96 CYS A CA 1
ATOM 755 C C . CYS A 1 96 ? -18.907 -0.244 11.449 1.00 86.50 96 CYS A C 1
ATOM 757 O O . CYS A 1 96 ? -18.352 -0.694 10.451 1.00 86.50 96 CYS A O 1
ATOM 759 N N . ILE A 1 97 ? -18.320 0.668 12.235 1.00 88.81 97 ILE A N 1
ATOM 760 C CA . ILE A 1 97 ? -16.987 1.233 11.959 1.00 88.81 97 ILE A CA 1
ATOM 761 C C . ILE A 1 97 ? -15.941 0.126 11.839 1.00 88.81 97 ILE A C 1
ATOM 763 O O . ILE A 1 97 ? -15.209 0.064 10.855 1.00 88.81 97 ILE A O 1
ATOM 767 N N . ALA A 1 98 ? -15.895 -0.790 12.806 1.00 86.44 98 ALA A N 1
ATOM 768 C CA . ALA A 1 98 ? -14.952 -1.899 12.782 1.00 86.44 98 ALA A CA 1
ATOM 769 C C . ALA A 1 98 ? -15.198 -2.858 11.603 1.00 86.44 98 ALA A C 1
ATOM 771 O O . ALA A 1 98 ? -14.298 -3.586 11.199 1.00 86.44 98 ALA A O 1
ATOM 772 N N . PHE A 1 99 ? -16.424 -2.942 11.075 1.00 89.19 99 PHE A N 1
ATOM 773 C CA . PHE A 1 99 ? -16.738 -3.776 9.911 1.00 89.19 99 PHE A CA 1
ATOM 774 C C . PHE A 1 99 ? -16.287 -3.088 8.627 1.00 89.19 99 PHE A C 1
ATOM 776 O O . PHE A 1 99 ? -15.592 -3.704 7.824 1.00 89.19 99 PHE A O 1
ATOM 783 N N . LEU A 1 100 ? -16.607 -1.802 8.478 1.00 91.94 100 LEU A N 1
ATOM 784 C CA . LEU A 1 100 ? -16.156 -0.990 7.354 1.00 91.94 100 LEU A CA 1
ATOM 785 C C . LEU A 1 100 ? -14.629 -0.955 7.276 1.00 91.94 100 LEU A C 1
ATOM 787 O O . LEU A 1 100 ? -14.105 -1.197 6.199 1.00 91.94 100 LEU A O 1
ATOM 791 N N . ASN A 1 101 ? -13.940 -0.755 8.406 1.00 92.12 101 ASN A N 1
ATOM 792 C CA . ASN A 1 101 ? -12.474 -0.762 8.496 1.00 92.12 101 ASN A CA 1
ATOM 793 C C . ASN A 1 101 ? -11.871 -2.118 8.077 1.00 92.12 101 ASN A C 1
ATOM 795 O O . ASN A 1 101 ? -10.869 -2.172 7.374 1.00 92.12 101 ASN A O 1
ATOM 799 N N . LEU A 1 102 ? -12.499 -3.239 8.451 1.00 91.94 102 LEU A N 1
ATOM 800 C CA . LEU A 1 102 ? -12.061 -4.563 8.001 1.00 91.94 102 LEU A CA 1
ATOM 801 C C . LEU A 1 102 ? -12.229 -4.724 6.483 1.00 91.94 102 LEU A C 1
ATOM 803 O O . LEU A 1 102 ? -11.290 -5.128 5.800 1.00 91.94 102 LEU A O 1
ATOM 807 N N . VAL A 1 103 ? -13.417 -4.415 5.957 1.00 94.88 103 VAL A N 1
ATOM 808 C CA . VAL A 1 103 ? -13.732 -4.578 4.528 1.00 94.88 103 VAL A CA 1
ATOM 809 C C . VAL A 1 103 ? -12.823 -3.702 3.669 1.00 94.88 103 VAL A C 1
ATOM 811 O O . VAL A 1 103 ? -12.274 -4.173 2.673 1.00 94.88 103 VAL A O 1
ATOM 814 N N . SER A 1 104 ? -12.609 -2.450 4.066 1.00 95.62 104 SER A N 1
ATOM 815 C CA . SER A 1 104 ? -11.711 -1.527 3.374 1.00 95.62 104 SER A CA 1
ATOM 816 C C . SER A 1 104 ? -10.247 -1.970 3.458 1.00 95.62 104 SER A C 1
ATOM 818 O O . SER A 1 104 ? -9.533 -1.874 2.460 1.00 95.62 104 SER A O 1
ATOM 820 N N . THR A 1 105 ? -9.785 -2.508 4.595 1.00 95.00 105 THR A N 1
ATOM 821 C CA . THR A 1 105 ? -8.432 -3.084 4.711 1.00 95.00 105 THR A CA 1
ATOM 822 C C . THR A 1 105 ? -8.256 -4.298 3.805 1.00 95.00 105 THR A C 1
ATOM 824 O O . THR A 1 105 ? -7.248 -4.372 3.105 1.00 95.00 105 THR A O 1
ATOM 827 N N . ILE A 1 106 ? -9.231 -5.212 3.749 1.00 95.44 106 ILE A N 1
ATOM 828 C CA . ILE A 1 106 ? -9.199 -6.369 2.837 1.00 95.44 106 ILE A CA 1
ATOM 829 C C . ILE A 1 106 ? -9.165 -5.900 1.380 1.00 95.44 106 ILE A C 1
ATOM 831 O O . ILE A 1 106 ? -8.359 -6.388 0.588 1.00 95.44 106 ILE A O 1
ATOM 835 N N . PHE A 1 107 ? -9.998 -4.921 1.025 1.00 95.88 107 PHE A N 1
ATOM 836 C CA . PHE A 1 107 ? -10.018 -4.347 -0.317 1.00 95.88 107 PHE A CA 1
ATOM 837 C C . PHE A 1 107 ? -8.672 -3.704 -0.689 1.00 95.88 107 PHE A C 1
ATOM 839 O O . PHE A 1 107 ? -8.145 -3.950 -1.775 1.00 95.88 107 PHE A O 1
ATOM 846 N N . SER A 1 108 ? -8.071 -2.941 0.228 1.00 95.56 108 SER A N 1
ATOM 847 C CA . SER A 1 108 ? -6.731 -2.371 0.045 1.00 95.56 108 SER A CA 1
ATOM 848 C C . SER A 1 108 ? -5.668 -3.461 -0.119 1.00 95.56 108 SER A C 1
ATOM 850 O O . SER A 1 108 ? -4.845 -3.385 -1.031 1.00 95.56 108 SER A O 1
ATOM 852 N N . ALA A 1 109 ? -5.719 -4.514 0.704 1.00 96.56 109 ALA A N 1
ATOM 853 C CA . ALA A 1 109 ? -4.797 -5.643 0.621 1.00 96.56 109 ALA A CA 1
ATOM 854 C C . ALA A 1 109 ? -4.891 -6.347 -0.735 1.00 96.56 109 ALA A C 1
ATOM 856 O O . ALA A 1 109 ? -3.860 -6.636 -1.345 1.00 96.56 109 ALA A O 1
ATOM 857 N N . PHE A 1 110 ? -6.107 -6.558 -1.242 1.00 96.38 110 PHE A N 1
ATOM 858 C CA . PHE A 1 110 ? -6.337 -7.119 -2.569 1.00 96.38 110 PHE A CA 1
ATOM 859 C C . PHE A 1 110 ? -5.736 -6.237 -3.671 1.00 96.38 110 PHE A C 1
ATOM 861 O O . PHE A 1 110 ? -4.951 -6.726 -4.484 1.00 96.38 110 PHE A O 1
ATOM 868 N N . LEU A 1 111 ? -6.038 -4.934 -3.670 1.00 96.12 111 LEU A N 1
ATOM 869 C CA . LEU A 1 111 ? -5.531 -3.998 -4.679 1.00 96.12 111 LEU A CA 1
ATOM 870 C C . LEU A 1 111 ? -4.003 -3.907 -4.685 1.00 96.12 111 LEU A C 1
ATOM 872 O O . LEU A 1 111 ? -3.392 -3.953 -5.752 1.00 96.12 111 LEU A O 1
ATOM 876 N N . VAL A 1 112 ? -3.379 -3.785 -3.512 1.00 96.56 112 VAL A N 1
ATOM 877 C CA . VAL A 1 112 ? -1.919 -3.681 -3.395 1.00 96.56 112 VAL A CA 1
ATOM 878 C C . VAL A 1 112 ? -1.2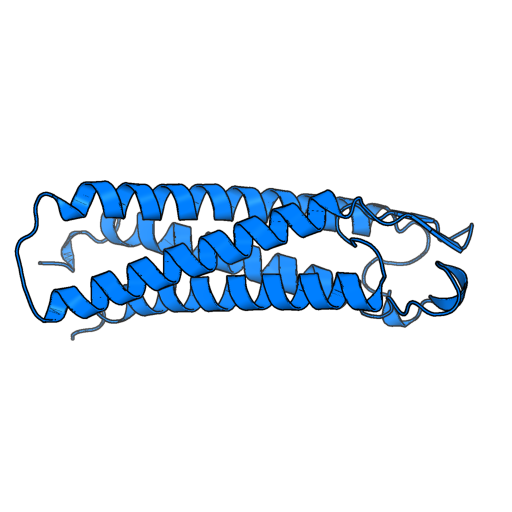46 -4.994 -3.792 1.00 96.56 112 VAL A C 1
ATOM 880 O O . VAL A 1 112 ? -0.268 -4.961 -4.534 1.00 96.56 112 VAL A O 1
ATOM 883 N N . SER A 1 113 ? -1.786 -6.142 -3.373 1.00 97.00 113 SER A N 1
ATOM 884 C CA . SER A 1 113 ? -1.243 -7.459 -3.740 1.00 97.00 113 SER A CA 1
ATOM 885 C C . SER A 1 113 ? -1.323 -7.698 -5.244 1.00 97.00 113 SER A C 1
ATOM 887 O O . SER A 1 113 ? -0.326 -8.063 -5.867 1.00 97.00 113 SER A O 1
ATOM 889 N N . PHE A 1 114 ? -2.484 -7.440 -5.849 1.00 96.81 114 PHE A N 1
ATOM 890 C CA . PHE A 1 114 ? -2.676 -7.618 -7.285 1.00 96.81 114 PHE A CA 1
ATOM 891 C C . PHE A 1 114 ? -1.853 -6.606 -8.096 1.00 96.81 114 PHE A C 1
ATOM 893 O O . PHE A 1 114 ? -1.227 -6.971 -9.090 1.00 96.81 114 PHE A O 1
ATOM 900 N N . GLY A 1 115 ? -1.772 -5.355 -7.634 1.00 95.44 115 GLY A N 1
ATOM 901 C CA . GLY A 1 115 ? -0.942 -4.317 -8.243 1.00 95.44 115 GLY A CA 1
ATOM 902 C C . GLY A 1 115 ? 0.554 -4.623 -8.175 1.00 95.44 115 GLY A C 1
ATOM 903 O O . GLY A 1 115 ? 1.258 -4.393 -9.158 1.00 95.44 115 GLY A O 1
ATOM 904 N N . PHE A 1 116 ? 1.037 -5.173 -7.058 1.00 95.12 116 PHE A N 1
ATOM 905 C CA . PHE A 1 116 ? 2.420 -5.632 -6.916 1.00 95.12 116 PHE A CA 1
ATOM 906 C C . PHE A 1 116 ? 2.715 -6.837 -7.800 1.00 95.12 116 PHE A C 1
ATOM 908 O O . PHE A 1 116 ? 3.725 -6.844 -8.500 1.00 95.12 116 PHE A O 1
ATOM 915 N N . TRP A 1 117 ? 1.818 -7.823 -7.819 1.00 95.81 117 TRP A N 1
ATOM 916 C CA . TRP A 1 117 ? 1.948 -8.993 -8.680 1.00 95.81 117 TRP A CA 1
ATOM 917 C C . TRP A 1 117 ? 2.011 -8.605 -10.161 1.00 95.81 117 TRP A C 1
ATOM 919 O O . TRP A 1 117 ? 2.914 -9.046 -10.871 1.00 95.81 117 TRP A O 1
ATOM 929 N N . ALA A 1 118 ? 1.109 -7.731 -10.617 1.00 94.69 118 ALA A N 1
ATOM 930 C CA . ALA A 1 118 ? 1.095 -7.240 -11.993 1.00 94.69 118 ALA A CA 1
ATOM 931 C C . ALA A 1 118 ? 2.388 -6.490 -12.346 1.00 94.69 118 ALA A C 1
ATOM 933 O O . ALA A 1 118 ? 2.961 -6.715 -13.412 1.00 94.69 118 ALA A O 1
ATOM 934 N N . TRP A 1 119 ? 2.876 -5.645 -11.433 1.00 92.38 119 TRP A N 1
ATOM 935 C CA . TRP A 1 119 ? 4.129 -4.923 -11.619 1.00 92.38 119 TRP A CA 1
ATOM 936 C C . TRP A 1 119 ? 5.329 -5.872 -11.691 1.00 92.38 119 TRP A C 1
ATOM 938 O O . TRP A 1 119 ? 6.103 -5.797 -12.643 1.00 92.38 119 TRP A O 1
ATOM 948 N N . CYS A 1 120 ? 5.450 -6.831 -10.770 1.00 93.19 120 CYS A N 1
ATOM 949 C CA . CYS A 1 120 ? 6.545 -7.796 -10.811 1.00 93.19 120 CYS A CA 1
ATOM 950 C C . CYS A 1 120 ? 6.501 -8.721 -12.029 1.00 93.19 120 CYS A C 1
ATOM 952 O O . CYS A 1 120 ? 7.555 -9.065 -12.555 1.00 93.19 120 CYS A O 1
ATOM 954 N N . ARG A 1 121 ? 5.311 -9.084 -12.517 1.00 94.19 121 ARG A N 1
ATOM 955 C CA . ARG A 1 121 ? 5.157 -9.893 -13.735 1.00 94.19 121 ARG A CA 1
ATOM 956 C C . ARG A 1 121 ? 5.579 -9.147 -15.007 1.00 94.19 121 ARG A C 1
ATOM 958 O O . ARG A 1 121 ? 5.838 -9.789 -16.018 1.00 94.19 121 ARG A O 1
ATOM 965 N N . SER A 1 122 ? 5.635 -7.815 -14.977 1.00 91.25 122 SER A N 1
ATOM 966 C CA . SER A 1 122 ? 6.071 -7.029 -16.138 1.00 91.25 122 SER A CA 1
ATOM 967 C C . SER A 1 122 ? 7.569 -7.160 -16.435 1.00 91.25 122 SER A C 1
ATOM 969 O O . SER A 1 122 ? 7.975 -6.932 -17.568 1.00 91.25 122 SER A O 1
ATOM 971 N N . TYR A 1 123 ? 8.374 -7.583 -15.457 1.00 89.00 123 TYR A N 1
ATOM 972 C CA . TYR A 1 123 ? 9.794 -7.853 -15.654 1.00 89.00 123 TYR A CA 1
ATOM 973 C C . TYR A 1 123 ? 9.984 -9.194 -16.372 1.00 89.00 123 TYR A C 1
ATOM 975 O O . TYR A 1 123 ? 9.498 -10.225 -15.907 1.00 89.00 123 TYR A O 1
ATOM 983 N N . VAL A 1 124 ? 10.681 -9.173 -17.509 1.00 87.81 124 VAL A N 1
ATOM 984 C CA . VAL A 1 124 ? 10.863 -10.339 -18.396 1.00 87.81 124 VAL A CA 1
ATOM 985 C C . VAL A 1 124 ? 12.323 -10.789 -18.431 1.00 87.81 124 VAL A C 1
ATOM 987 O O . VAL A 1 124 ? 12.603 -11.981 -18.511 1.00 87.81 124 VAL A O 1
ATOM 990 N N . VAL A 1 125 ? 13.251 -9.836 -18.380 1.00 85.50 125 VAL A N 1
ATOM 991 C CA . VAL A 1 125 ? 14.700 -10.022 -18.488 1.00 85.50 125 VAL A CA 1
ATOM 992 C C . VAL A 1 125 ? 15.345 -10.039 -17.106 1.00 85.50 125 VAL A C 1
ATOM 994 O O . VAL A 1 125 ? 16.086 -10.971 -16.795 1.00 85.50 125 VAL A O 1
ATOM 997 N N . ASN A 1 126 ? 15.078 -9.038 -16.260 1.00 84.94 126 ASN A N 1
ATOM 998 C CA . ASN A 1 126 ? 15.599 -9.018 -14.891 1.00 84.94 126 ASN A CA 1
ATOM 999 C C . ASN A 1 126 ? 14.565 -9.520 -13.886 1.00 84.94 126 ASN A C 1
ATOM 1001 O O . ASN A 1 126 ? 13.368 -9.572 -14.139 1.00 84.94 126 ASN A O 1
ATOM 1005 N N . SER A 1 127 ? 15.031 -9.857 -12.684 1.00 88.50 127 SER A N 1
ATOM 1006 C CA . SER A 1 127 ? 14.122 -10.088 -11.563 1.00 88.50 127 SER A CA 1
ATOM 1007 C C . SER A 1 127 ? 13.523 -8.768 -11.073 1.00 88.50 127 SER A C 1
ATOM 1009 O O . SER A 1 127 ? 14.251 -7.787 -10.900 1.00 88.50 127 SER A O 1
ATOM 1011 N N . CYS A 1 128 ? 12.233 -8.789 -10.719 1.00 88.69 128 CYS A N 1
ATOM 1012 C CA . CYS A 1 128 ? 11.536 -7.676 -10.066 1.00 88.69 128 CYS A CA 1
ATOM 1013 C C . CYS A 1 128 ? 12.283 -7.150 -8.823 1.00 88.69 128 CYS A C 1
ATOM 1015 O O . CYS A 1 128 ? 12.212 -5.967 -8.514 1.00 88.69 128 CYS A O 1
ATOM 1017 N N . SER A 1 129 ? 13.045 -7.992 -8.115 1.00 90.06 129 SER A N 1
ATOM 1018 C CA . SER A 1 129 ? 13.797 -7.578 -6.921 1.00 90.06 129 SER A CA 1
ATOM 1019 C C . SER A 1 129 ? 15.081 -6.793 -7.214 1.00 90.06 129 SER A C 1
ATOM 1021 O O . SER A 1 129 ? 15.649 -6.185 -6.305 1.00 90.06 129 SER A O 1
ATOM 1023 N N . ARG A 1 130 ? 15.554 -6.771 -8.467 1.00 86.12 130 ARG A N 1
ATOM 1024 C CA . ARG A 1 130 ? 16.806 -6.110 -8.873 1.00 86.12 130 ARG A CA 1
ATOM 1025 C C . ARG A 1 130 ? 16.601 -4.692 -9.417 1.00 86.12 130 ARG A C 1
ATOM 1027 O O . ARG A 1 130 ? 17.422 -4.212 -10.193 1.00 86.12 130 ARG A O 1
ATOM 1034 N N . THR A 1 131 ? 15.568 -3.973 -8.967 1.00 80.44 131 THR A N 1
ATOM 1035 C CA . THR A 1 131 ? 15.290 -2.607 -9.456 1.00 80.44 131 THR A CA 1
ATOM 1036 C C . THR A 1 131 ? 16.430 -1.626 -9.232 1.00 80.44 131 THR A C 1
ATOM 1038 O O . THR A 1 131 ? 16.683 -0.799 -10.097 1.00 80.44 131 THR A O 1
ATOM 1041 N N . LYS A 1 132 ? 17.149 -1.708 -8.107 1.00 79.44 132 LYS A N 1
ATOM 1042 C CA . LYS A 1 132 ? 18.216 -0.745 -7.778 1.00 79.44 132 LYS A CA 1
ATOM 1043 C C . LYS A 1 132 ? 19.374 -0.726 -8.779 1.00 79.44 132 LYS A C 1
ATOM 1045 O O . LYS A 1 132 ? 20.056 0.283 -8.876 1.00 79.44 132 LYS A O 1
ATOM 1050 N N . GLY A 1 133 ? 19.606 -1.832 -9.487 1.00 76.69 133 GLY A N 1
ATOM 1051 C CA . GLY A 1 133 ? 20.678 -1.945 -10.479 1.00 76.69 133 GLY A CA 1
ATOM 1052 C C . GLY A 1 133 ? 20.270 -1.528 -11.893 1.00 76.69 133 GLY A C 1
ATOM 1053 O O . GLY A 1 133 ? 21.087 -1.632 -12.801 1.00 76.69 133 GLY A O 1
ATOM 1054 N N . MET A 1 134 ? 19.018 -1.111 -12.104 1.00 78.38 134 MET A N 1
ATOM 1055 C CA . MET A 1 134 ? 18.524 -0.724 -13.425 1.00 78.38 134 MET A CA 1
ATOM 1056 C C . MET A 1 134 ? 18.787 0.753 -13.702 1.00 78.38 134 MET A C 1
ATOM 1058 O O . MET A 1 134 ? 18.651 1.599 -12.820 1.00 78.38 134 MET A O 1
ATOM 1062 N N . ASP A 1 135 ? 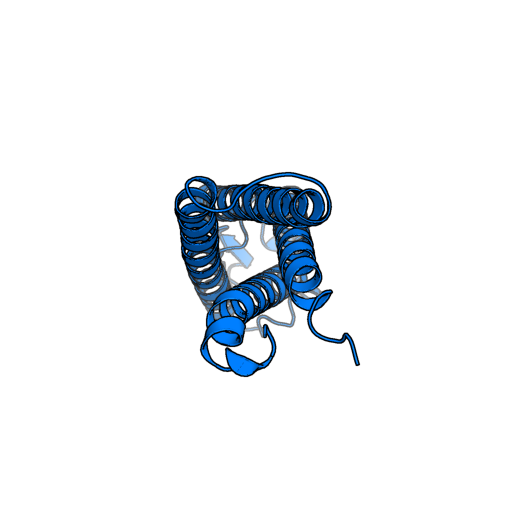19.101 1.066 -14.957 1.00 76.56 135 ASP A N 1
ATOM 1063 C CA . ASP A 1 135 ? 19.303 2.441 -15.406 1.00 76.56 135 ASP A CA 1
ATOM 1064 C C . ASP A 1 135 ? 17.965 3.159 -15.636 1.00 76.56 135 ASP A C 1
ATOM 1066 O O . ASP A 1 135 ? 17.494 3.311 -16.766 1.00 76.56 135 ASP A O 1
ATOM 1070 N N . TRP A 1 136 ? 17.328 3.581 -14.540 1.00 77.81 136 TRP A N 1
ATOM 1071 C CA . TRP A 1 136 ? 16.014 4.236 -14.541 1.00 77.81 136 TRP A CA 1
ATOM 1072 C C . TRP A 1 136 ? 15.958 5.537 -15.339 1.00 77.81 136 TRP A C 1
ATOM 1074 O O . TRP A 1 136 ? 14.861 5.936 -15.734 1.00 77.81 136 TRP A O 1
ATOM 1084 N N . TYR A 1 137 ? 17.106 6.156 -15.634 1.00 72.44 137 TYR A N 1
ATOM 1085 C CA . TYR A 1 137 ? 17.177 7.354 -16.469 1.00 72.44 137 TYR A CA 1
ATOM 1086 C C . TYR A 1 137 ? 16.590 7.115 -17.864 1.00 72.44 137 TYR A C 1
ATOM 1088 O O . TYR A 1 137 ? 15.946 7.998 -18.430 1.00 72.44 137 TYR A O 1
ATOM 1096 N N . HIS A 1 138 ? 16.756 5.905 -18.405 1.00 72.19 138 HIS A N 1
ATOM 1097 C CA . HIS A 1 138 ? 16.217 5.551 -19.714 1.00 72.19 138 HIS A CA 1
ATOM 1098 C C . HIS A 1 138 ? 14.749 5.120 -19.694 1.00 72.19 138 HIS A C 1
ATOM 1100 O O . HIS A 1 138 ? 14.136 5.112 -20.752 1.00 72.19 138 HIS A O 1
ATOM 1106 N N . PHE A 1 139 ? 14.171 4.793 -18.531 1.00 73.50 139 PHE A N 1
ATOM 1107 C CA . PHE A 1 139 ? 12.821 4.227 -18.435 1.00 73.50 139 PHE A CA 1
ATOM 1108 C C . PHE A 1 139 ? 11.693 5.269 -18.387 1.00 73.50 139 PHE A C 1
ATOM 1110 O O . PHE A 1 139 ? 10.544 4.912 -18.662 1.00 73.50 139 PHE A O 1
ATOM 1117 N N . ARG A 1 140 ? 11.959 6.535 -18.026 1.00 59.59 140 ARG A N 1
ATOM 1118 C CA . ARG A 1 140 ? 10.938 7.602 -17.931 1.00 59.59 140 ARG A CA 1
ATOM 1119 C C . ARG A 1 140 ? 11.553 9.022 -17.958 1.00 59.59 140 ARG A C 1
ATOM 1121 O O . ARG A 1 140 ? 12.773 9.119 -17.915 1.00 59.59 140 ARG A O 1
ATOM 1128 N N . PRO A 1 141 ? 10.774 10.125 -18.117 1.00 50.62 141 PRO A N 1
ATOM 1129 C CA . PRO A 1 141 ? 11.325 11.415 -18.546 1.00 50.62 141 PRO A CA 1
ATOM 1130 C C . PRO A 1 141 ? 12.359 11.964 -17.558 1.00 50.62 141 PRO A C 1
ATOM 1132 O O . PRO A 1 141 ? 12.236 11.741 -16.358 1.00 50.62 141 PRO A O 1
ATOM 1135 N N . LYS A 1 142 ? 13.324 12.706 -18.124 1.00 54.12 142 LYS A N 1
ATOM 1136 C CA . LYS A 1 142 ? 14.645 13.223 -17.682 1.00 54.12 142 LYS A CA 1
ATOM 1137 C C . LYS A 1 142 ? 14.959 13.490 -16.184 1.00 54.12 142 LYS A C 1
ATOM 1139 O O . LYS A 1 142 ? 16.093 13.864 -15.904 1.00 54.12 142 LYS A O 1
ATOM 1144 N N . TYR A 1 143 ? 14.035 13.309 -15.234 1.00 54.19 143 TYR A N 1
ATOM 1145 C CA . TYR A 1 143 ? 14.166 13.685 -13.817 1.00 54.19 143 TYR A CA 1
ATOM 1146 C C . TYR A 1 143 ? 13.494 12.741 -12.786 1.00 54.19 143 TYR A C 1
ATOM 1148 O O . TYR A 1 143 ? 13.471 13.087 -11.606 1.00 54.19 143 TYR A O 1
ATOM 1156 N N . SER A 1 144 ? 12.924 11.585 -13.162 1.00 61.69 144 SER A N 1
ATOM 1157 C CA . SER A 1 144 ? 12.293 10.662 -12.190 1.00 61.69 144 SER A CA 1
ATOM 1158 C C . SER A 1 144 ? 13.188 9.471 -11.831 1.00 61.69 144 SER A C 1
ATOM 1160 O O . SER A 1 144 ? 13.495 8.658 -12.699 1.00 61.69 144 SER A O 1
ATOM 1162 N N . ASP A 1 145 ? 13.537 9.325 -10.550 1.00 72.75 145 ASP A N 1
ATOM 1163 C CA . ASP A 1 145 ? 14.273 8.167 -10.026 1.00 72.75 145 ASP A CA 1
ATOM 1164 C C . ASP A 1 145 ? 13.316 7.193 -9.312 1.00 72.75 145 ASP A C 1
ATOM 1166 O O . ASP A 1 145 ? 12.758 7.494 -8.248 1.00 72.75 145 ASP A O 1
ATOM 1170 N N . CYS A 1 146 ? 13.120 6.020 -9.921 1.00 81.31 146 CYS A N 1
ATOM 1171 C CA . CYS A 1 146 ? 12.309 4.915 -9.401 1.00 81.31 146 CYS A CA 1
ATOM 1172 C C . CYS A 1 146 ? 13.154 3.724 -8.914 1.00 81.31 146 CYS A C 1
ATOM 1174 O O . CYS A 1 146 ? 12.603 2.632 -8.746 1.00 81.31 146 CYS A O 1
ATOM 1176 N N . GLY A 1 147 ? 14.454 3.911 -8.648 1.00 82.88 147 GLY A N 1
ATOM 1177 C CA . GLY A 1 147 ? 15.388 2.862 -8.202 1.00 82.88 147 GLY A CA 1
ATOM 1178 C C . GLY A 1 147 ? 14.881 1.989 -7.055 1.00 82.88 147 GLY A C 1
ATOM 1179 O O . GLY A 1 147 ? 15.034 0.763 -7.055 1.00 82.88 147 GLY A O 1
ATOM 1180 N N . ASP A 1 148 ? 14.198 2.620 -6.103 1.00 87.62 148 ASP A N 1
ATOM 1181 C CA . ASP A 1 148 ? 13.651 1.983 -4.905 1.00 87.62 148 ASP A CA 1
ATOM 1182 C C . ASP A 1 148 ? 12.212 1.456 -5.077 1.00 87.62 148 ASP A C 1
ATOM 1184 O O . ASP A 1 148 ? 11.577 1.085 -4.088 1.00 87.62 148 ASP A O 1
ATOM 1188 N N . GLY A 1 149 ? 11.676 1.402 -6.302 1.00 88.38 149 GLY A N 1
ATOM 1189 C CA . GLY A 1 149 ? 10.288 1.002 -6.559 1.00 88.38 149 GLY A CA 1
ATOM 1190 C C . GLY A 1 149 ? 9.916 -0.344 -5.928 1.00 88.38 149 GLY A C 1
ATOM 1191 O O . GLY A 1 149 ? 8.859 -0.458 -5.306 1.00 88.38 149 GLY A O 1
ATOM 1192 N N . TYR A 1 150 ? 10.824 -1.328 -5.978 1.00 91.12 150 TYR A N 1
ATOM 1193 C CA . TYR A 1 150 ? 10.608 -2.645 -5.364 1.00 91.12 150 TYR A CA 1
ATOM 1194 C C . TYR A 1 150 ? 10.499 -2.570 -3.854 1.00 91.12 150 TYR A C 1
ATOM 1196 O O . TYR A 1 150 ? 9.603 -3.167 -3.256 1.00 91.12 150 TYR A O 1
ATOM 1204 N N . PHE A 1 151 ? 11.394 -1.801 -3.239 1.00 92.81 151 PHE A N 1
ATOM 1205 C CA . PHE A 1 151 ? 11.392 -1.602 -1.802 1.00 92.81 151 PHE A CA 1
ATOM 1206 C C . PHE A 1 151 ? 10.091 -0.929 -1.352 1.00 92.81 151 PHE A C 1
ATOM 1208 O O . PHE A 1 151 ? 9.443 -1.420 -0.432 1.00 92.81 151 PHE A O 1
ATOM 1215 N N . TRP A 1 152 ? 9.654 0.134 -2.034 1.00 92.75 152 TRP A N 1
ATOM 1216 C CA . TRP A 1 152 ? 8.399 0.816 -1.704 1.00 92.75 152 TRP A CA 1
ATOM 1217 C C . TRP A 1 152 ? 7.194 -0.111 -1.830 1.00 92.75 152 TRP A C 1
ATOM 1219 O O . TRP A 1 152 ? 6.390 -0.193 -0.905 1.00 92.75 152 TRP A O 1
ATOM 1229 N N . MET A 1 153 ? 7.082 -0.848 -2.935 1.00 93.38 153 MET A N 1
ATOM 1230 C CA . MET A 1 153 ? 5.966 -1.772 -3.141 1.00 93.38 153 MET A CA 1
ATOM 1231 C C . MET A 1 153 ? 5.960 -2.923 -2.130 1.00 93.38 153 MET A C 1
ATOM 1233 O O . MET A 1 153 ? 4.899 -3.275 -1.620 1.00 93.38 153 MET A O 1
ATOM 1237 N N . THR A 1 154 ? 7.135 -3.446 -1.771 1.00 94.75 154 THR A N 1
ATOM 1238 C CA . THR A 1 154 ? 7.273 -4.483 -0.738 1.00 94.75 154 THR A CA 1
ATOM 1239 C C . THR A 1 154 ? 6.845 -3.961 0.632 1.00 94.75 154 THR A C 1
ATOM 1241 O O . THR A 1 154 ? 6.086 -4.630 1.325 1.00 94.75 154 THR A O 1
ATOM 1244 N N . VAL A 1 155 ? 7.266 -2.750 1.020 1.00 96.12 155 VAL A N 1
ATOM 1245 C CA . VAL A 1 155 ? 6.831 -2.129 2.284 1.00 96.12 155 VAL A CA 1
ATOM 1246 C C . VAL A 1 155 ? 5.311 -1.972 2.311 1.00 96.12 155 VAL A C 1
ATOM 1248 O O . VAL A 1 155 ? 4.680 -2.333 3.300 1.00 96.12 155 VAL A O 1
ATOM 1251 N N . MET A 1 156 ? 4.703 -1.492 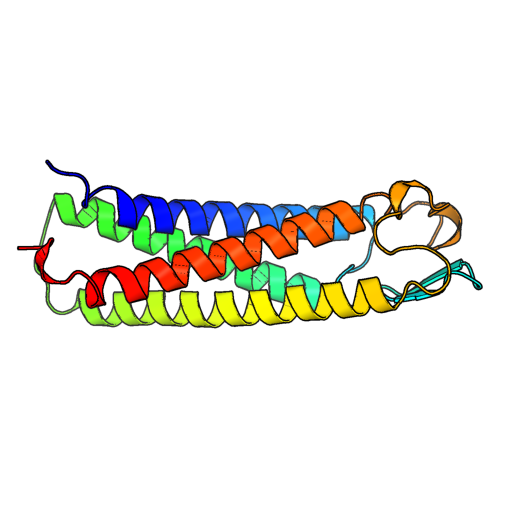1.223 1.00 95.25 156 MET A N 1
ATOM 1252 C CA . MET A 1 156 ? 3.248 -1.316 1.148 1.00 95.25 156 MET A CA 1
ATOM 1253 C C . MET A 1 156 ? 2.504 -2.650 1.245 1.00 95.25 156 MET A C 1
ATOM 1255 O O . MET A 1 156 ? 1.525 -2.738 1.986 1.00 95.25 156 MET A O 1
ATOM 1259 N N . LEU A 1 157 ? 2.991 -3.688 0.558 1.00 96.62 157 LEU A N 1
ATOM 1260 C CA . LEU A 1 157 ? 2.428 -5.035 0.625 1.00 96.62 157 LEU A CA 1
ATOM 1261 C C . LEU A 1 157 ? 2.519 -5.616 2.040 1.00 96.62 157 LEU A C 1
ATOM 1263 O O . LEU A 1 157 ? 1.518 -6.071 2.590 1.00 96.62 157 LEU A O 1
ATOM 1267 N N . THR A 1 158 ? 3.693 -5.562 2.663 1.00 97.19 158 THR A N 1
ATOM 1268 C CA . THR A 1 158 ? 3.878 -6.070 4.026 1.00 97.19 158 THR A CA 1
ATOM 1269 C C . THR A 1 158 ? 2.985 -5.321 5.009 1.00 97.19 158 THR A C 1
ATOM 1271 O O . THR A 1 158 ? 2.268 -5.949 5.784 1.00 97.19 158 THR A O 1
ATOM 1274 N N . CYS A 1 159 ? 2.952 -3.986 4.947 1.00 97.31 159 CYS A N 1
ATOM 1275 C CA . CYS A 1 159 ? 2.126 -3.192 5.851 1.00 97.31 159 CYS A CA 1
ATOM 1276 C C . CYS A 1 159 ? 0.634 -3.502 5.704 1.00 97.31 159 CYS A C 1
ATOM 1278 O O . CYS A 1 159 ? -0.052 -3.618 6.718 1.00 97.31 159 CYS A O 1
ATOM 1280 N N . VAL A 1 160 ? 0.121 -3.662 4.478 1.00 96.12 160 VAL A N 1
ATOM 1281 C CA . VAL A 1 160 ? -1.313 -3.919 4.269 1.00 96.12 160 VAL A CA 1
ATOM 1282 C C . VAL A 1 160 ? -1.711 -5.339 4.678 1.00 96.12 160 VAL A C 1
ATOM 1284 O O . VAL A 1 160 ? -2.797 -5.537 5.222 1.00 96.12 160 VAL A O 1
ATOM 1287 N N . LEU A 1 161 ? -0.823 -6.323 4.499 1.00 96.44 161 LEU A N 1
ATOM 1288 C CA . LEU A 1 161 ? -1.042 -7.689 4.980 1.00 96.44 161 LEU A CA 1
ATOM 1289 C C . LEU A 1 161 ? -1.006 -7.752 6.511 1.00 96.44 161 LEU A C 1
ATOM 1291 O O . LEU A 1 161 ? -1.888 -8.365 7.113 1.00 96.44 161 LEU A O 1
ATOM 1295 N N . CYS A 1 162 ? -0.054 -7.067 7.150 1.00 96.62 162 CYS A N 1
ATOM 1296 C CA . CYS A 1 162 ? -0.016 -6.937 8.607 1.00 96.62 162 CYS A CA 1
ATOM 1297 C C . CYS A 1 162 ? -1.270 -6.230 9.143 1.00 96.62 162 CYS A C 1
ATOM 1299 O O . CYS A 1 162 ? -1.856 -6.696 10.116 1.00 96.62 162 CYS A O 1
ATOM 1301 N N . ALA A 1 163 ? -1.729 -5.160 8.487 1.00 95.12 163 ALA A N 1
ATOM 1302 C CA . ALA A 1 163 ? -2.956 -4.451 8.852 1.00 95.12 163 ALA A CA 1
ATOM 1303 C C . ALA A 1 163 ? -4.180 -5.378 8.763 1.00 95.12 163 ALA A C 1
ATOM 1305 O O . ALA A 1 163 ? -4.992 -5.455 9.687 1.00 95.12 163 ALA A O 1
ATOM 1306 N N . CYS A 1 164 ? -4.273 -6.162 7.684 1.00 94.31 164 CYS A N 1
ATOM 1307 C CA . CYS A 1 164 ? -5.322 -7.164 7.517 1.00 94.31 164 CYS A CA 1
ATOM 1308 C C . CYS A 1 164 ? -5.272 -8.229 8.621 1.00 94.31 164 CYS A C 1
ATOM 1310 O O . CYS A 1 164 ? -6.306 -8.563 9.199 1.00 94.31 164 CYS A O 1
ATOM 1312 N N . PHE A 1 165 ? -4.081 -8.729 8.956 1.00 93.56 165 PHE A N 1
ATOM 1313 C CA . PHE A 1 165 ? -3.896 -9.687 10.043 1.00 93.56 165 PHE A CA 1
ATOM 1314 C C . PHE A 1 165 ? -4.341 -9.106 11.393 1.00 93.56 165 PHE A C 1
ATOM 1316 O O . PHE A 1 165 ? -5.136 -9.738 12.088 1.00 93.56 165 PHE A O 1
ATOM 1323 N N . CYS A 1 166 ? -3.933 -7.876 11.730 1.00 91.38 166 CYS A N 1
ATOM 1324 C CA . CYS A 1 166 ? -4.364 -7.186 12.951 1.00 91.38 166 CYS A CA 1
ATOM 1325 C C . CYS A 1 166 ? -5.894 -7.064 13.037 1.00 91.38 166 CYS A C 1
ATOM 1327 O O . CYS A 1 166 ? -6.477 -7.357 14.084 1.00 91.38 166 CYS A O 1
ATOM 1329 N N . GLN A 1 167 ? -6.558 -6.692 11.939 1.00 89.00 167 GLN A N 1
ATOM 1330 C CA . GLN A 1 167 ? -8.021 -6.584 11.878 1.00 89.00 167 GLN A CA 1
ATOM 1331 C C . GLN A 1 167 ? -8.724 -7.943 12.024 1.00 89.00 167 GLN A C 1
ATOM 1333 O O . GLN A 1 167 ? -9.732 -8.052 12.729 1.00 89.00 167 GLN A O 1
ATOM 1338 N N . CYS A 1 168 ? -8.178 -9.004 11.425 1.00 88.88 168 CYS A N 1
ATOM 1339 C CA . CYS A 1 168 ? -8.680 -10.365 11.612 1.00 88.88 168 CYS A CA 1
ATOM 1340 C C . CYS A 1 168 ? -8.533 -10.823 13.071 1.00 88.88 168 CYS A C 1
ATOM 1342 O O . CYS A 1 168 ? -9.497 -11.325 13.656 1.00 88.88 168 CYS A O 1
ATOM 1344 N N . CYS A 1 169 ? -7.375 -10.589 13.696 1.00 87.50 169 CYS A N 1
ATOM 1345 C CA . CYS A 1 169 ? -7.142 -10.901 15.107 1.00 87.50 169 CYS A CA 1
ATOM 1346 C C . CYS A 1 169 ? -8.145 -10.187 16.021 1.00 87.50 169 CYS A C 1
ATOM 1348 O O . CYS A 1 169 ? -8.746 -10.835 16.877 1.00 87.50 169 CYS A O 1
ATOM 1350 N N . LEU A 1 170 ? -8.407 -8.894 15.794 1.00 84.25 170 LEU A N 1
ATOM 1351 C CA . LEU A 1 170 ? -9.389 -8.114 16.561 1.00 84.25 170 LEU A CA 1
ATOM 1352 C C . LEU A 1 170 ? -10.810 -8.703 16.519 1.00 84.25 170 LEU A C 1
ATOM 1354 O O . LEU A 1 170 ? -11.571 -8.540 17.472 1.00 84.25 170 LEU A O 1
ATOM 1358 N N . ARG A 1 171 ? -11.190 -9.401 15.442 1.00 80.75 171 ARG A N 1
ATOM 1359 C CA . ARG A 1 171 ? -12.521 -10.019 15.291 1.00 80.75 171 ARG A CA 1
ATOM 1360 C C . ARG A 1 171 ? -12.591 -11.465 15.776 1.00 80.75 171 ARG A C 1
ATOM 1362 O O . ARG A 1 171 ? -13.653 -11.889 16.238 1.00 80.75 171 ARG A O 1
ATOM 1369 N N . ILE A 1 172 ? -11.504 -12.220 15.636 1.00 80.44 172 ILE A N 1
ATOM 1370 C CA . ILE A 1 172 ? -11.454 -13.653 15.954 1.00 80.44 172 ILE A CA 1
ATOM 1371 C C . ILE A 1 172 ? -11.141 -13.874 17.437 1.00 80.44 172 ILE A C 1
ATOM 1373 O O . ILE A 1 172 ? -11.820 -14.675 18.079 1.00 80.44 172 ILE A O 1
ATOM 1377 N N . LEU A 1 173 ? -10.178 -13.137 18.007 1.00 74.38 173 LEU A N 1
ATOM 1378 C CA . LEU A 1 173 ? -9.736 -13.318 19.397 1.00 74.38 173 LEU A CA 1
ATOM 1379 C C . LEU A 1 173 ? -10.885 -13.241 20.423 1.00 74.38 173 LEU A C 1
ATOM 1381 O O . LEU A 1 173 ? -10.958 -14.134 21.268 1.00 74.38 173 LEU A O 1
ATOM 1385 N N . PRO A 1 174 ? -11.839 -12.289 20.338 1.00 68.94 174 PRO A N 1
ATOM 1386 C CA . PRO A 1 174 ? -12.952 -12.228 21.289 1.00 68.94 174 PRO A CA 1
ATOM 1387 C C . PRO A 1 174 ? -13.923 -13.415 21.190 1.00 68.94 174 PRO A C 1
ATOM 1389 O O . PRO A 1 174 ? -14.606 -13.729 22.159 1.00 68.94 174 PRO A O 1
ATOM 1392 N N . LYS A 1 175 ? -14.012 -14.067 20.019 1.00 68.50 175 LYS A N 1
ATOM 1393 C CA . LYS A 1 175 ? -14.906 -15.214 19.782 1.00 68.50 175 LYS A CA 1
ATOM 1394 C C . LYS A 1 175 ? -14.280 -16.542 20.187 1.00 68.50 175 LYS A C 1
ATOM 1396 O O . LYS A 1 175 ? -14.993 -17.424 20.647 1.00 68.50 175 LYS A O 1
ATOM 1401 N N . VAL A 1 176 ? -12.973 -16.687 19.974 1.00 59.72 176 VAL A N 1
ATOM 1402 C CA . VAL A 1 176 ? -12.222 -17.910 20.294 1.00 59.72 176 VAL A CA 1
ATOM 1403 C C . VAL A 1 176 ? -11.895 -17.975 21.783 1.00 59.72 176 VAL A C 1
ATOM 1405 O O . VAL A 1 176 ? -11.863 -19.063 22.3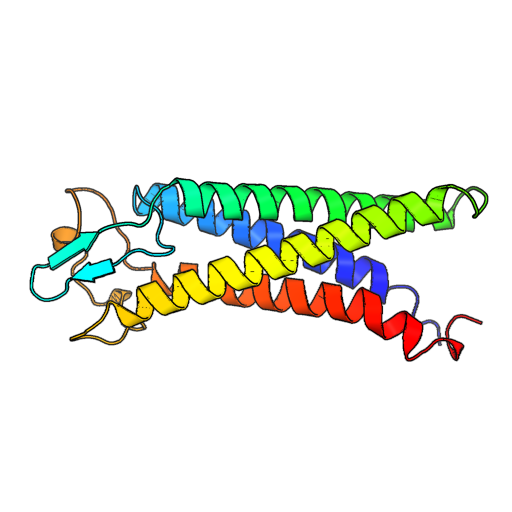50 1.00 59.72 176 VAL A O 1
ATOM 1408 N N . TRP A 1 177 ? -11.731 -16.821 22.437 1.00 52.66 177 TRP A N 1
ATOM 1409 C CA . TRP A 1 177 ? -11.413 -16.752 23.861 1.00 52.66 177 TRP A CA 1
ATOM 1410 C C . TRP A 1 177 ? -12.445 -15.977 24.704 1.00 52.66 177 TRP A C 1
ATOM 1412 O O . TRP A 1 177 ? -12.094 -15.034 25.414 1.00 52.66 177 TRP A O 1
ATOM 1422 N N . PRO A 1 178 ? -13.733 -16.376 24.690 1.00 56.00 178 PRO A N 1
ATOM 1423 C CA . PRO A 1 178 ? -14.789 -15.654 25.404 1.00 56.00 178 PRO A CA 1
ATOM 1424 C C . PRO A 1 178 ? -14.649 -15.742 26.936 1.00 56.00 178 PRO A C 1
ATOM 1426 O O . PRO A 1 178 ? -15.177 -14.897 27.653 1.00 56.00 178 PRO A O 1
ATOM 1429 N N . ASN A 1 179 ? -13.921 -16.744 27.443 1.00 45.62 179 ASN A N 1
ATOM 1430 C CA . ASN A 1 179 ? -13.805 -17.048 28.873 1.00 45.62 179 ASN A CA 1
ATOM 1431 C C . ASN A 1 179 ? -12.686 -16.295 29.615 1.00 45.62 179 ASN A C 1
ATOM 1433 O O . ASN A 1 179 ? -12.516 -16.535 30.802 1.00 45.62 179 ASN A O 1
ATOM 1437 N N . ILE A 1 180 ? -11.935 -15.399 28.960 1.00 46.28 180 ILE A N 1
ATOM 1438 C CA . ILE A 1 180 ? -10.924 -14.562 29.645 1.00 46.28 180 ILE A CA 1
ATOM 1439 C C . ILE A 1 180 ? -11.438 -13.130 29.925 1.00 46.28 180 ILE A C 1
ATOM 1441 O O . ILE A 1 180 ? -10.790 -12.341 30.605 1.00 46.28 180 ILE A O 1
ATOM 1445 N N . ALA A 1 181 ? -12.634 -12.782 29.443 1.00 40.12 181 ALA A N 1
ATOM 1446 C CA . ALA A 1 181 ? -13.267 -11.484 29.702 1.00 40.12 181 ALA A CA 1
ATOM 1447 C C . ALA A 1 181 ? -14.252 -11.500 30.890 1.00 40.12 181 ALA A C 1
ATOM 1449 O O . ALA A 1 181 ? -14.991 -10.531 31.068 1.00 40.12 181 ALA A O 1
ATOM 1450 N N . ARG A 1 182 ? -14.301 -12.596 31.659 1.00 38.19 182 ARG A N 1
ATOM 1451 C CA . ARG A 1 182 ? -15.121 -12.728 32.867 1.00 38.19 182 ARG A CA 1
ATOM 1452 C C . ARG A 1 182 ? -14.244 -12.775 34.108 1.00 38.19 182 ARG A C 1
ATOM 1454 O O . ARG A 1 182 ? -13.203 -13.461 34.042 1.00 38.19 182 ARG A O 1
#